Protein AF-A0A2G5NSQ5-F1 (afdb_monomer_lite)

Sequence (138 aa):
MDEVSEWLDDVSVKNTIISVIQYDNQFYIVDGHTHCFVAFQKGVIDIPVEIYDIDNTSVEMQLYLDCIKWCEQENIYHINDLSHRILAEKEFEKLWIERCQNHMKDIQDARDADIAYREHLNHKVTYTHEEVMKHFKL

pLDDT: mean 86.07, std 11.59, range [45.59, 97.94]

Foldseek 3Di:
DDPLLVVADPVNLQPDEFEWEADPNDIDTPDCLSSVLSCVVVVNPDHHYDYDDDDCPDLVVVLVVVVVVVCVVVVNDDSCVCVVVDDDPVCCCVVPVVVSVVSSVVSVVVVVVVVVVVVVVPPDDDDDPVCCVVPPDD

Secondary structure (DSSP, 8-state):
--HHHHH--HHHHHHPPEEEEEETTEEEEEE-HHHHHHHHHTT-----EEEEP--TTSHHHHHHHHHHHHHHHTT--SGGGGGG----HHHHIIIIIIHHHHHHHHHHHHHHHHHHHHHHHHS-----HHHHHHHS--

Structure (mmCIF, N/CA/C/O backbone):
data_AF-A0A2G5NSQ5-F1
#
_entry.id   AF-A0A2G5NSQ5-F1
#
loop_
_atom_site.group_PDB
_atom_site.id
_atom_site.type_symbol
_atom_site.label_atom_id
_atom_site.label_alt_id
_atom_site.label_comp_id
_atom_site.label_asym_id
_atom_site.label_entity_id
_atom_site.label_seq_id
_atom_site.pdbx_PDB_ins_code
_atom_site.Cartn_x
_atom_site.Cartn_y
_atom_site.Cartn_z
_atom_site.occupancy
_atom_site.B_iso_or_equiv
_atom_site.auth_seq_id
_atom_site.auth_comp_id
_atom_site.auth_asym_id
_atom_site.auth_atom_id
_atom_site.pdbx_PDB_model_num
ATOM 1 N N . MET A 1 1 ? 12.524 8.019 -23.071 1.00 45.59 1 MET A N 1
ATOM 2 C CA . MET A 1 1 ? 13.242 7.034 -22.247 1.00 45.59 1 MET A CA 1
ATOM 3 C C . MET A 1 1 ? 13.191 7.612 -20.858 1.00 45.59 1 MET A C 1
ATOM 5 O O . MET A 1 1 ? 13.674 8.723 -20.685 1.00 45.59 1 MET A O 1
ATOM 9 N N . ASP A 1 2 ? 12.453 6.967 -19.961 1.00 54.38 2 ASP A N 1
ATOM 10 C CA . ASP A 1 2 ? 12.269 7.477 -18.603 1.00 54.38 2 ASP A CA 1
ATOM 11 C C . ASP A 1 2 ? 13.574 7.276 -17.828 1.00 54.38 2 ASP A C 1
ATOM 13 O O . ASP A 1 2 ? 14.180 6.208 -17.909 1.00 54.38 2 ASP A O 1
ATOM 17 N N . GLU A 1 3 ? 14.007 8.296 -17.091 1.00 54.81 3 GLU A N 1
ATOM 18 C CA . GLU A 1 3 ? 15.266 8.355 -16.323 1.00 54.81 3 GLU A CA 1
ATOM 19 C C . GLU A 1 3 ? 15.464 7.134 -15.398 1.00 54.81 3 GLU A C 1
ATOM 21 O O . GLU A 1 3 ? 16.572 6.639 -15.209 1.00 54.81 3 GLU A O 1
ATOM 26 N N . VAL A 1 4 ? 14.359 6.555 -14.919 1.00 53.97 4 VAL A N 1
ATOM 27 C CA . VAL A 1 4 ? 14.313 5.330 -14.102 1.00 53.97 4 VAL A CA 1
ATOM 28 C C . VAL A 1 4 ? 14.864 4.100 -14.839 1.0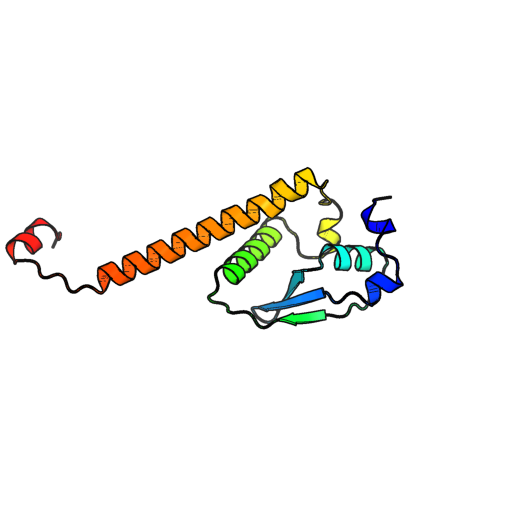0 53.97 4 VAL A C 1
ATOM 30 O O . VAL A 1 4 ? 15.491 3.236 -14.228 1.00 53.97 4 VAL A O 1
ATOM 33 N N . SER A 1 5 ? 14.658 4.012 -16.156 1.00 56.06 5 SER A N 1
ATOM 34 C CA . SER A 1 5 ? 15.112 2.877 -16.973 1.00 56.06 5 SER A CA 1
ATOM 35 C C . SER A 1 5 ? 16.620 2.889 -17.241 1.00 56.06 5 SER A C 1
ATOM 37 O O . SER A 1 5 ? 17.203 1.831 -17.477 1.00 56.06 5 SER A O 1
ATOM 39 N N . GLU A 1 6 ? 17.258 4.060 -17.164 1.00 57.50 6 GLU A N 1
ATOM 40 C CA . GLU A 1 6 ? 18.708 4.207 -17.333 1.00 57.50 6 GLU A CA 1
ATOM 41 C C . GLU A 1 6 ? 19.481 3.832 -16.062 1.00 57.50 6 GLU A C 1
ATOM 43 O O . GLU A 1 6 ? 20.632 3.408 -16.149 1.00 57.50 6 GLU A O 1
ATOM 48 N N . TRP A 1 7 ? 18.851 3.937 -14.885 1.00 56.16 7 TRP A N 1
ATOM 49 C CA . TRP A 1 7 ? 19.513 3.698 -13.598 1.00 56.16 7 TRP A CA 1
ATOM 50 C C . TRP A 1 7 ? 19.548 2.224 -13.168 1.00 56.16 7 TRP A C 1
ATOM 52 O O . TRP A 1 7 ? 20.334 1.843 -12.303 1.00 56.16 7 TRP A O 1
ATOM 62 N N . LEU A 1 8 ? 18.726 1.380 -13.792 1.00 64.81 8 LEU A N 1
ATOM 63 C CA . LEU A 1 8 ? 18.592 -0.038 -13.465 1.00 64.81 8 LEU A CA 1
ATOM 64 C C . LEU A 1 8 ? 19.007 -0.892 -14.657 1.00 64.81 8 LEU A C 1
ATOM 66 O O . LEU A 1 8 ? 18.180 -1.245 -15.497 1.00 64.81 8 LEU A O 1
ATOM 70 N N . ASP A 1 9 ? 20.289 -1.242 -14.746 1.00 69.12 9 ASP A N 1
ATOM 71 C CA . ASP A 1 9 ? 20.763 -2.217 -15.731 1.00 69.12 9 ASP A CA 1
ATOM 72 C C . ASP A 1 9 ? 20.258 -3.644 -15.417 1.00 69.12 9 ASP A C 1
ATOM 74 O O . ASP A 1 9 ? 19.667 -3.916 -14.370 1.00 69.12 9 ASP A O 1
ATOM 78 N N . ASP A 1 10 ? 20.431 -4.580 -16.352 1.00 66.31 10 ASP A N 1
ATOM 79 C CA . ASP A 1 10 ? 19.922 -5.954 -16.195 1.00 66.31 10 ASP A CA 1
ATOM 80 C C . ASP A 1 10 ? 20.575 -6.708 -15.024 1.00 66.31 10 ASP A C 1
ATOM 82 O O . ASP A 1 10 ? 19.991 -7.654 -14.493 1.00 66.31 10 ASP A O 1
ATOM 86 N N . VAL A 1 11 ? 21.787 -6.308 -14.625 1.00 64.44 11 VAL A N 1
ATOM 87 C CA . VAL A 1 11 ? 22.534 -6.923 -13.521 1.00 64.44 11 VAL A CA 1
ATOM 88 C C . VAL A 1 11 ? 21.988 -6.433 -12.183 1.00 64.44 11 VAL A C 1
ATOM 90 O O . VAL A 1 11 ? 21.780 -7.237 -11.276 1.00 64.44 11 VAL A O 1
ATOM 93 N N . SER A 1 12 ? 21.709 -5.137 -12.069 1.00 72.44 12 SER A N 1
ATOM 94 C CA . SER A 1 12 ? 21.085 -4.515 -10.907 1.00 72.44 12 SER A CA 1
ATOM 95 C C . SER A 1 12 ? 19.700 -5.102 -10.665 1.00 72.44 12 SER A C 1
ATOM 97 O O . SER A 1 12 ? 19.423 -5.577 -9.569 1.00 72.44 12 SER A O 1
ATOM 99 N N . VAL A 1 13 ? 18.871 -5.194 -11.706 1.00 73.12 13 VAL A N 1
ATOM 100 C CA . VAL A 1 13 ? 17.499 -5.709 -11.591 1.00 73.12 13 VAL A CA 1
ATOM 101 C C . VAL A 1 13 ? 17.452 -7.142 -11.055 1.00 73.12 13 VAL A C 1
ATOM 103 O O . VAL A 1 13 ? 16.631 -7.445 -10.195 1.00 73.12 13 VAL A O 1
ATOM 106 N N . LYS A 1 14 ? 18.334 -8.029 -11.532 1.00 71.62 14 LYS A N 1
ATOM 107 C CA . LYS A 1 14 ? 18.351 -9.439 -11.104 1.00 71.62 14 LYS A CA 1
ATOM 108 C C . LYS A 1 14 ? 18.885 -9.649 -9.690 1.00 71.62 14 LYS A C 1
ATOM 110 O O . LYS A 1 14 ? 18.583 -10.670 -9.080 1.00 71.62 14 LYS A O 1
ATOM 115 N N . ASN A 1 15 ? 19.698 -8.722 -9.192 1.00 77.31 15 ASN A N 1
ATOM 116 C CA . ASN A 1 15 ? 20.337 -8.835 -7.883 1.00 77.31 15 ASN A CA 1
ATOM 117 C C . ASN A 1 15 ? 19.610 -8.043 -6.790 1.00 77.31 15 ASN A C 1
ATOM 119 O O . ASN A 1 15 ? 19.911 -8.231 -5.611 1.00 77.31 15 ASN A O 1
ATOM 123 N N . THR A 1 16 ? 18.667 -7.173 -7.154 1.00 83.56 16 THR A N 1
ATOM 124 C CA . THR A 1 16 ? 17.863 -6.440 -6.182 1.00 83.56 16 THR A CA 1
ATOM 125 C C . THR A 1 16 ? 16.792 -7.341 -5.585 1.00 83.56 16 THR A C 1
ATOM 127 O O . THR A 1 16 ? 15.909 -7.834 -6.284 1.00 83.56 16 THR A O 1
ATOM 130 N N . ILE A 1 17 ? 16.869 -7.524 -4.270 1.00 89.81 17 ILE A N 1
ATOM 131 C CA . ILE A 1 17 ? 15.859 -8.227 -3.483 1.00 89.81 17 ILE A CA 1
ATOM 132 C C . ILE A 1 17 ? 14.667 -7.291 -3.289 1.00 89.81 17 ILE A C 1
ATOM 134 O O . ILE A 1 17 ? 14.848 -6.150 -2.862 1.00 89.81 17 ILE A O 1
ATOM 138 N N . ILE A 1 18 ? 13.462 -7.766 -3.605 1.00 93.81 18 ILE A N 1
ATOM 139 C CA . ILE A 1 18 ? 12.223 -7.057 -3.265 1.00 93.81 18 ILE A CA 1
ATOM 140 C C . ILE A 1 18 ? 11.604 -7.626 -1.991 1.00 93.81 18 ILE A C 1
ATOM 142 O O . ILE A 1 18 ? 11.715 -8.820 -1.703 1.00 93.81 18 ILE A O 1
ATOM 146 N N . SER A 1 19 ? 10.923 -6.764 -1.249 1.00 94.00 19 SER A N 1
ATOM 147 C CA . SER A 1 19 ? 10.304 -7.126 0.020 1.00 94.00 19 SER A CA 1
ATOM 148 C C . SER A 1 19 ? 8.853 -7.512 -0.212 1.00 94.00 19 SER A C 1
ATOM 150 O O . SER A 1 19 ? 8.085 -6.753 -0.814 1.00 94.00 19 SER A O 1
ATOM 152 N N . VAL A 1 20 ? 8.463 -8.682 0.286 1.00 94.69 20 VAL A N 1
ATOM 153 C CA . VAL A 1 20 ? 7.088 -9.177 0.209 1.00 94.69 20 VAL A CA 1
ATOM 154 C C . VAL A 1 20 ? 6.562 -9.561 1.585 1.00 94.69 20 VAL A C 1
ATOM 156 O O . VAL A 1 20 ? 7.316 -9.925 2.485 1.00 94.69 20 VAL A O 1
ATOM 159 N N . ILE A 1 21 ? 5.244 -9.523 1.729 1.00 92.69 21 ILE A N 1
ATOM 160 C CA . ILE A 1 21 ? 4.523 -10.090 2.870 1.00 92.69 21 ILE A CA 1
ATOM 161 C C . ILE A 1 21 ? 3.604 -11.205 2.387 1.00 92.69 21 ILE A C 1
ATOM 163 O O . ILE A 1 21 ? 3.171 -11.198 1.232 1.00 92.69 21 ILE A O 1
ATOM 167 N N . GLN A 1 22 ? 3.278 -12.139 3.278 1.00 91.31 22 GLN A N 1
ATOM 168 C CA . GLN A 1 22 ? 2.221 -13.116 3.042 1.00 91.31 22 GLN A CA 1
ATOM 169 C C . GLN A 1 22 ? 0.983 -12.741 3.859 1.00 91.31 22 GLN A C 1
ATOM 171 O O . GLN A 1 22 ? 1.036 -12.684 5.084 1.00 91.31 22 GLN A O 1
ATOM 176 N N . TYR A 1 23 ? -0.141 -12.514 3.186 1.00 88.94 23 TYR A N 1
ATOM 177 C CA . TYR A 1 23 ? -1.418 -12.196 3.817 1.00 88.94 23 TYR A CA 1
ATOM 178 C C . TYR A 1 23 ? -2.549 -12.933 3.099 1.00 88.94 23 TYR A C 1
ATOM 180 O O . TYR A 1 23 ? -2.583 -12.968 1.872 1.00 88.94 23 TYR A O 1
ATOM 188 N N . ASP A 1 24 ? -3.450 -13.555 3.863 1.00 89.19 24 ASP A N 1
ATOM 189 C CA . ASP A 1 24 ? -4.577 -14.349 3.343 1.00 89.19 24 ASP A CA 1
ATOM 190 C C . ASP A 1 24 ? -4.171 -15.332 2.223 1.00 89.19 24 ASP A C 1
ATOM 192 O O . ASP A 1 24 ? -4.733 -15.369 1.130 1.00 89.19 24 ASP A O 1
ATOM 196 N N . ASN A 1 25 ? -3.105 -16.101 2.480 1.00 88.88 25 ASN A N 1
ATOM 197 C CA . ASN A 1 25 ? -2.522 -17.082 1.557 1.00 88.88 25 ASN A CA 1
ATOM 198 C C . ASN A 1 25 ? -2.012 -16.511 0.213 1.00 88.88 25 ASN A C 1
ATOM 200 O O . ASN A 1 25 ? -1.678 -17.290 -0.682 1.00 88.88 25 ASN A O 1
ATOM 204 N N . GLN A 1 26 ? -1.883 -15.190 0.084 1.00 91.06 26 GLN A N 1
ATOM 205 C CA . GLN A 1 26 ? -1.325 -14.500 -1.082 1.00 91.06 26 GLN A CA 1
ATOM 206 C C . GLN A 1 26 ? -0.075 -13.697 -0.709 1.00 91.06 26 GLN A C 1
ATOM 208 O O . GLN A 1 26 ? 0.142 -13.373 0.458 1.00 91.06 26 GLN A O 1
ATOM 213 N N . PHE A 1 27 ? 0.759 -13.394 -1.706 1.00 91.62 27 PHE A N 1
ATOM 214 C CA . PHE A 1 27 ? 1.958 -12.575 -1.535 1.00 91.62 27 PHE A CA 1
ATOM 215 C C . PHE A 1 27 ? 1.745 -11.181 -2.113 1.00 91.62 27 PHE A C 1
ATOM 217 O O . PHE A 1 27 ? 1.264 -11.047 -3.237 1.00 91.62 27 PHE A O 1
ATOM 224 N N . TYR A 1 28 ? 2.163 -10.164 -1.364 1.00 92.25 28 TYR A N 1
ATOM 225 C CA . TYR A 1 28 ? 2.073 -8.763 -1.766 1.00 92.25 28 TYR A CA 1
A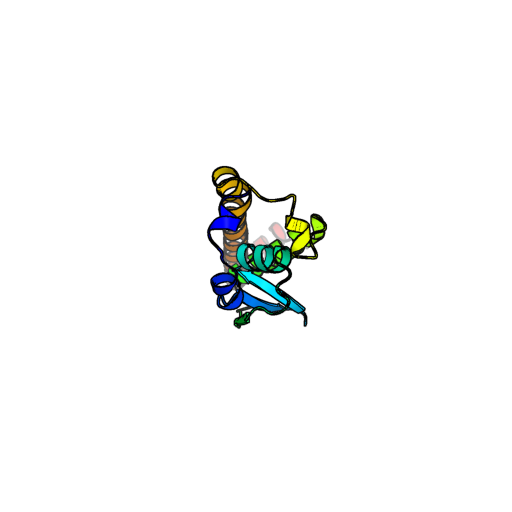TOM 226 C C . TYR A 1 28 ? 3.445 -8.105 -1.677 1.00 92.25 28 TYR A C 1
ATOM 228 O O . TYR A 1 28 ? 4.182 -8.340 -0.720 1.00 92.25 28 TYR A O 1
ATOM 236 N N . ILE A 1 29 ? 3.780 -7.275 -2.665 1.00 92.94 29 ILE A N 1
ATOM 237 C CA . ILE A 1 29 ? 4.994 -6.454 -2.650 1.00 92.94 29 ILE A CA 1
ATOM 238 C C . ILE A 1 29 ? 4.762 -5.305 -1.670 1.00 92.94 29 ILE A C 1
ATOM 240 O O . ILE A 1 29 ? 3.794 -4.561 -1.811 1.00 92.94 29 ILE A O 1
ATOM 244 N N . VAL A 1 30 ? 5.641 -5.159 -0.681 1.00 89.81 30 VAL A N 1
ATOM 245 C CA . VAL A 1 30 ? 5.611 -4.007 0.236 1.00 89.81 30 VAL A CA 1
ATOM 246 C C . VAL A 1 30 ? 6.586 -2.924 -0.200 1.00 89.81 30 VAL A C 1
ATOM 248 O O . VAL A 1 30 ? 6.272 -1.742 -0.097 1.00 89.81 30 VAL A O 1
ATOM 251 N N . ASP A 1 31 ? 7.723 -3.319 -0.774 1.00 89.19 31 ASP A N 1
ATOM 252 C CA . ASP A 1 31 ? 8.710 -2.402 -1.334 1.00 89.19 31 ASP A CA 1
ATOM 253 C C . ASP A 1 31 ? 9.417 -3.022 -2.549 1.00 89.19 31 ASP A C 1
ATOM 255 O O . ASP A 1 31 ? 9.487 -4.242 -2.704 1.00 89.19 31 ASP A O 1
ATOM 259 N N . GLY A 1 32 ? 9.932 -2.172 -3.436 1.00 90.00 32 GLY A N 1
ATOM 260 C CA . GLY A 1 32 ? 10.569 -2.578 -4.686 1.00 90.00 32 GLY A CA 1
ATOM 261 C C . GLY A 1 32 ? 9.636 -2.594 -5.898 1.00 90.00 32 GLY A C 1
ATOM 262 O O . GLY A 1 32 ? 9.980 -3.196 -6.912 1.00 90.00 32 GLY A O 1
ATOM 263 N N . HIS A 1 33 ? 8.487 -1.910 -5.846 1.00 90.56 33 HIS A N 1
ATOM 264 C CA . HIS A 1 33 ? 7.548 -1.795 -6.974 1.00 90.56 33 HIS A CA 1
ATOM 265 C C . HIS A 1 33 ? 8.218 -1.280 -8.255 1.00 90.56 33 HIS A C 1
ATOM 267 O O . HIS A 1 33 ? 8.031 -1.862 -9.320 1.00 90.56 33 HIS A O 1
ATOM 273 N N . THR A 1 34 ? 9.059 -0.246 -8.155 1.00 88.25 34 THR A N 1
ATOM 274 C CA . THR A 1 34 ? 9.826 0.281 -9.295 1.00 88.25 34 THR A CA 1
ATOM 275 C C . THR A 1 34 ? 10.756 -0.780 -9.884 1.00 88.25 34 THR A C 1
ATOM 277 O O . THR A 1 34 ? 10.780 -0.972 -11.098 1.00 88.25 34 THR A O 1
ATOM 280 N N . HIS A 1 35 ? 11.477 -1.523 -9.035 1.00 88.94 35 HIS A N 1
ATOM 281 C CA . HIS A 1 35 ? 12.353 -2.611 -9.477 1.00 88.94 35 HIS A CA 1
ATOM 282 C C . HIS A 1 35 ? 11.567 -3.734 -10.152 1.00 88.94 35 HIS A C 1
ATOM 284 O O . HIS A 1 35 ? 11.945 -4.176 -11.233 1.00 88.94 35 HIS A O 1
ATOM 290 N N . CYS A 1 36 ? 10.450 -4.154 -9.555 1.00 91.88 36 CYS A N 1
ATOM 291 C CA . CYS A 1 36 ? 9.576 -5.182 -10.111 1.00 91.88 36 CYS A CA 1
ATOM 292 C C . CYS A 1 36 ? 8.996 -4.752 -11.468 1.00 91.88 36 CYS A C 1
ATOM 294 O O . CYS A 1 36 ? 8.992 -5.533 -12.419 1.00 91.88 36 CYS A O 1
ATOM 296 N N . PHE A 1 37 ? 8.576 -3.491 -11.595 1.00 91.69 37 PHE A N 1
ATOM 297 C CA . PHE A 1 37 ? 8.051 -2.943 -12.841 1.00 91.69 37 PHE A CA 1
ATOM 298 C C . PHE A 1 37 ? 9.115 -2.900 -13.945 1.00 91.69 37 PHE A C 1
ATOM 300 O O . PHE A 1 37 ? 8.869 -3.373 -15.054 1.00 91.69 37 PHE A O 1
ATOM 307 N N . VAL A 1 38 ? 10.320 -2.410 -13.642 1.00 89.25 38 VAL A N 1
ATOM 308 C CA . VAL A 1 38 ? 11.428 -2.384 -14.609 1.00 89.25 38 VAL A CA 1
ATOM 309 C C . VAL A 1 38 ? 11.859 -3.802 -15.000 1.00 89.25 38 VAL A C 1
ATOM 311 O O . VAL A 1 38 ? 12.088 -4.064 -16.182 1.00 89.25 38 VAL A O 1
ATOM 314 N N . ALA A 1 39 ? 11.914 -4.739 -14.047 1.00 89.50 39 ALA A N 1
ATOM 315 C CA . ALA A 1 39 ? 12.176 -6.154 -14.318 1.00 89.50 39 ALA A CA 1
ATOM 316 C C . ALA A 1 39 ? 11.162 -6.737 -15.302 1.00 89.50 39 ALA A C 1
ATOM 318 O O . ALA A 1 39 ? 11.543 -7.345 -16.307 1.00 89.50 39 ALA A O 1
ATOM 319 N N . PHE A 1 40 ? 9.879 -6.476 -15.049 1.00 91.56 40 PHE A N 1
ATOM 320 C CA . PHE A 1 40 ? 8.790 -6.893 -15.916 1.00 91.56 40 PHE A CA 1
ATOM 321 C C . PHE A 1 40 ? 8.936 -6.311 -17.330 1.00 91.56 40 PHE A C 1
ATOM 323 O O . PHE A 1 40 ? 8.874 -7.056 -18.308 1.00 91.56 40 PHE A O 1
ATOM 330 N N . GLN A 1 41 ? 9.209 -5.007 -17.459 1.00 90.00 41 GLN A N 1
ATOM 331 C CA . GLN A 1 41 ? 9.400 -4.354 -18.762 1.00 90.00 41 GLN A CA 1
ATOM 332 C C . GLN A 1 41 ? 10.580 -4.926 -19.561 1.00 90.00 41 GLN A C 1
ATOM 334 O O . GLN A 1 41 ? 10.546 -4.940 -20.792 1.00 90.00 41 GLN A O 1
ATOM 339 N N . LYS A 1 42 ? 11.610 -5.422 -18.873 1.00 88.56 42 LYS A N 1
ATOM 340 C CA . LYS A 1 42 ? 12.790 -6.057 -19.476 1.00 88.56 42 LYS A CA 1
ATOM 341 C C . LYS A 1 42 ? 12.607 -7.546 -19.780 1.00 88.56 42 LYS A C 1
ATOM 343 O O . LYS A 1 42 ? 13.524 -8.175 -20.305 1.00 88.56 42 LYS A O 1
ATOM 348 N N . GLY A 1 43 ? 11.450 -8.125 -19.456 1.00 90.06 43 GLY A N 1
ATOM 349 C CA . GLY A 1 43 ? 11.192 -9.555 -19.632 1.00 90.06 43 GLY A CA 1
ATOM 350 C C . GLY A 1 43 ? 12.005 -10.442 -18.686 1.00 90.06 43 GLY A C 1
ATOM 351 O O . GLY A 1 43 ? 12.256 -11.606 -19.000 1.00 90.06 43 GLY A O 1
ATOM 352 N N . VAL A 1 44 ? 12.445 -9.907 -17.542 1.00 89.44 44 VAL A N 1
ATOM 353 C CA . VAL A 1 44 ? 13.070 -10.703 -16.482 1.00 89.44 44 VAL A CA 1
ATOM 354 C C . VAL A 1 44 ? 11.988 -11.569 -15.838 1.00 89.44 44 VAL A C 1
ATOM 356 O O . VAL A 1 44 ? 10.979 -11.052 -15.367 1.00 89.44 44 VAL A O 1
ATOM 359 N N . ILE A 1 45 ? 12.195 -12.886 -15.838 1.00 87.19 45 ILE A N 1
ATOM 360 C CA . ILE A 1 45 ? 11.207 -13.860 -15.343 1.00 87.19 45 ILE A CA 1
ATOM 361 C C . ILE A 1 45 ? 11.413 -14.255 -13.876 1.00 87.19 45 ILE A C 1
ATOM 363 O O . ILE A 1 45 ? 10.477 -14.744 -13.255 1.00 87.19 45 ILE A O 1
ATOM 367 N N . ASP A 1 46 ? 12.603 -14.000 -13.323 1.00 89.38 46 ASP A N 1
ATOM 368 C CA . ASP A 1 46 ? 12.975 -14.363 -11.954 1.00 89.38 46 ASP A CA 1
ATOM 369 C C . ASP A 1 46 ? 13.557 -13.144 -11.224 1.00 89.38 46 ASP A C 1
ATOM 371 O O . ASP A 1 46 ? 14.494 -12.511 -11.719 1.00 89.38 46 ASP A O 1
ATOM 375 N N . ILE A 1 47 ? 13.030 -12.844 -10.035 1.00 89.19 47 ILE A N 1
ATOM 376 C CA . ILE A 1 47 ? 13.554 -11.822 -9.119 1.00 89.19 47 ILE A CA 1
ATOM 377 C C . ILE A 1 47 ? 13.648 -12.401 -7.700 1.00 89.19 47 ILE A C 1
ATOM 379 O O . ILE A 1 47 ? 12.748 -13.139 -7.288 1.00 89.19 47 ILE A O 1
ATOM 383 N N . PRO A 1 48 ? 14.722 -12.115 -6.946 1.00 91.81 48 PRO A N 1
ATOM 384 C CA . PRO A 1 48 ? 14.832 -12.577 -5.572 1.00 91.81 48 PRO A CA 1
ATOM 385 C C . PRO A 1 48 ? 13.868 -11.797 -4.669 1.00 91.81 48 PRO A C 1
ATOM 387 O O . PRO A 1 48 ? 13.720 -10.580 -4.795 1.00 91.81 48 PRO A O 1
ATOM 390 N N . VAL A 1 49 ? 13.224 -12.504 -3.739 1.00 94.00 49 VAL A N 1
ATOM 391 C CA . VAL A 1 49 ? 12.278 -11.918 -2.782 1.00 94.00 49 VAL A CA 1
ATOM 392 C C . VAL A 1 49 ? 12.675 -12.271 -1.353 1.00 94.00 49 VAL A C 1
ATOM 394 O O . VAL A 1 49 ? 13.136 -13.383 -1.089 1.00 94.00 49 VAL A O 1
ATOM 397 N N . GLU A 1 50 ? 12.465 -11.339 -0.432 1.00 95.06 50 GLU A N 1
ATOM 398 C CA . GLU A 1 50 ? 12.538 -11.578 1.008 1.00 95.06 50 GLU A CA 1
ATOM 399 C C . GLU A 1 50 ? 11.135 -11.470 1.607 1.00 95.06 50 GLU A C 1
ATOM 401 O O . GLU A 1 50 ? 10.425 -10.492 1.370 1.00 95.06 50 GLU A O 1
ATOM 406 N N . ILE A 1 51 ? 10.730 -12.494 2.363 1.00 94.06 51 ILE A N 1
ATOM 407 C CA . ILE A 1 51 ? 9.415 -12.551 3.006 1.00 94.06 51 ILE A CA 1
ATOM 408 C C . ILE A 1 51 ? 9.554 -12.032 4.435 1.00 94.06 51 ILE A C 1
ATOM 410 O O . ILE A 1 51 ? 10.258 -12.635 5.246 1.00 94.06 51 ILE A O 1
ATOM 414 N N . TYR A 1 52 ? 8.851 -10.946 4.741 1.00 88.19 52 TYR A N 1
ATOM 415 C CA . TYR A 1 52 ? 8.812 -10.355 6.073 1.00 88.19 52 TYR A CA 1
ATOM 416 C C . TYR A 1 52 ? 7.635 -10.900 6.880 1.00 88.19 52 TYR A C 1
ATOM 418 O O . TYR A 1 52 ? 6.509 -10.977 6.384 1.00 88.19 52 TYR A O 1
ATOM 426 N N . ASP A 1 53 ? 7.905 -11.244 8.141 1.00 83.12 53 ASP A N 1
ATOM 427 C CA . ASP A 1 53 ? 6.857 -11.448 9.136 1.00 83.12 53 ASP A CA 1
ATOM 428 C C . ASP A 1 53 ? 6.382 -10.082 9.636 1.00 83.12 53 ASP A C 1
ATOM 430 O O . ASP A 1 53 ? 7.182 -9.174 9.879 1.00 83.12 53 ASP A O 1
ATOM 434 N N . ILE A 1 54 ? 5.074 -9.927 9.754 1.00 78.81 54 ILE A N 1
ATOM 435 C CA . ILE A 1 54 ? 4.418 -8.648 10.007 1.00 78.81 54 ILE A CA 1
ATOM 436 C C . ILE A 1 54 ? 3.418 -8.812 11.137 1.00 78.81 54 ILE A C 1
ATOM 438 O O . ILE A 1 54 ? 2.587 -9.721 11.151 1.00 78.81 54 ILE A O 1
ATOM 442 N N . ASP A 1 55 ? 3.465 -7.876 12.081 1.00 88.31 55 ASP A N 1
ATOM 443 C CA . ASP A 1 55 ? 2.445 -7.775 13.112 1.00 88.31 55 ASP A CA 1
ATOM 444 C C . ASP A 1 55 ? 1.132 -7.300 12.479 1.00 88.31 55 ASP A C 1
ATOM 446 O O . ASP A 1 55 ? 0.945 -6.113 12.199 1.00 88.31 55 ASP A O 1
ATOM 450 N N . ASN A 1 56 ? 0.198 -8.233 12.293 1.00 84.62 56 ASN A N 1
ATOM 451 C CA . ASN A 1 56 ? -1.134 -7.966 11.744 1.00 84.62 56 ASN A CA 1
ATOM 452 C C . ASN A 1 56 ? -1.977 -6.997 12.589 1.00 84.62 56 ASN A C 1
ATOM 454 O O . ASN A 1 56 ? -3.035 -6.559 12.143 1.00 84.62 56 ASN A O 1
ATOM 458 N N . THR A 1 57 ? -1.536 -6.660 13.802 1.00 87.88 57 THR A N 1
ATOM 459 C CA . THR A 1 57 ? -2.198 -5.683 14.670 1.00 87.88 57 THR A CA 1
ATOM 460 C C . THR A 1 57 ? -1.578 -4.291 14.596 1.00 87.88 57 THR A C 1
ATOM 462 O O . THR A 1 57 ? -2.131 -3.363 15.186 1.00 87.88 57 THR A O 1
ATOM 465 N N . SER A 1 58 ? -0.466 -4.118 13.883 1.00 92.50 58 SER A N 1
ATOM 466 C CA . SER A 1 58 ? 0.227 -2.835 13.731 1.00 92.50 58 SER A CA 1
ATOM 467 C C . SER A 1 58 ? -0.575 -1.816 12.909 1.00 92.50 58 SER A C 1
ATO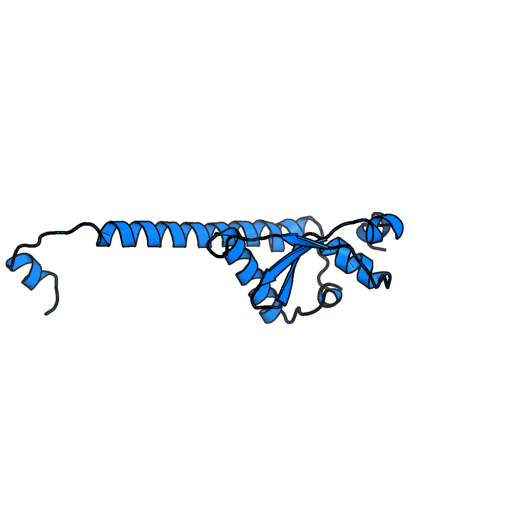M 469 O O . SER A 1 58 ? -1.517 -2.161 12.186 1.00 92.50 58 SER A O 1
ATOM 471 N N . VAL A 1 59 ? -0.224 -0.535 13.044 1.00 94.12 59 VAL A N 1
ATOM 472 C CA . VAL A 1 59 ? -0.819 0.550 12.243 1.00 94.12 59 VAL A CA 1
ATOM 473 C C . VAL A 1 59 ? -0.302 0.485 10.807 1.00 94.12 59 VAL A C 1
ATOM 475 O O . VAL A 1 59 ? -1.059 0.667 9.857 1.00 94.12 59 VAL A O 1
ATOM 478 N N . GLU A 1 60 ? 0.968 0.133 10.653 1.00 91.94 60 GLU A N 1
ATOM 479 C CA . GLU A 1 60 ? 1.650 -0.079 9.386 1.00 91.94 60 GLU A CA 1
ATOM 480 C C . GLU A 1 60 ? 0.954 -1.170 8.571 1.00 91.94 60 GLU A C 1
ATOM 482 O O . GLU A 1 60 ? 0.652 -0.963 7.397 1.00 91.94 60 GLU A O 1
ATOM 487 N N . MET A 1 61 ? 0.624 -2.309 9.189 1.00 91.31 61 MET A N 1
ATOM 488 C CA . MET A 1 61 ? -0.067 -3.379 8.473 1.00 91.31 61 MET A CA 1
ATOM 489 C C . MET A 1 61 ? -1.494 -2.982 8.071 1.00 91.31 61 MET A C 1
ATOM 491 O O . MET A 1 61 ? -1.940 -3.317 6.975 1.00 91.31 61 MET A O 1
ATOM 495 N N . GLN A 1 62 ? -2.205 -2.207 8.896 1.00 94.50 62 GLN A N 1
ATOM 496 C CA . GLN A 1 62 ? -3.514 -1.666 8.508 1.00 94.50 62 GLN A CA 1
ATOM 497 C C . GLN A 1 62 ? -3.411 -0.727 7.298 1.00 94.50 62 GLN A C 1
ATOM 499 O O . GLN A 1 62 ? -4.201 -0.865 6.363 1.00 94.50 62 GLN A O 1
ATOM 504 N N . LEU A 1 63 ? -2.406 0.157 7.268 1.00 95.06 63 LEU A N 1
ATOM 505 C CA . LEU A 1 63 ? -2.120 1.000 6.104 1.00 95.06 63 LEU A CA 1
ATOM 506 C C . LEU A 1 63 ? -1.867 0.148 4.852 1.00 95.06 63 LEU A C 1
ATOM 508 O O . LEU A 1 63 ? -2.450 0.425 3.808 1.00 95.06 63 LEU A O 1
ATOM 512 N N . TYR A 1 64 ? -1.051 -0.907 4.946 1.00 92.12 64 TYR A N 1
ATOM 513 C CA . TYR A 1 64 ? -0.792 -1.799 3.809 1.00 92.12 64 TYR A CA 1
ATOM 514 C C . TYR A 1 64 ? -2.058 -2.488 3.291 1.00 92.12 64 TYR A C 1
ATOM 516 O O . TYR A 1 64 ? -2.277 -2.536 2.080 1.00 92.12 64 TYR A O 1
ATOM 524 N N . LEU A 1 65 ? -2.919 -2.986 4.182 1.00 92.81 65 LEU A N 1
ATOM 525 C CA . LEU A 1 65 ? -4.193 -3.592 3.786 1.00 92.81 65 LEU A CA 1
ATOM 526 C C . LEU A 1 65 ? -5.118 -2.591 3.089 1.00 92.81 65 LEU A C 1
ATOM 528 O O . LEU A 1 65 ? -5.826 -2.956 2.150 1.00 92.81 65 LEU A O 1
ATOM 532 N N . ASP A 1 66 ? -5.106 -1.329 3.511 1.00 95.50 66 ASP A N 1
ATOM 533 C CA . ASP A 1 66 ? -5.865 -0.279 2.837 1.00 95.50 66 ASP A CA 1
ATOM 534 C C . ASP A 1 66 ? -5.252 0.101 1.483 1.00 95.50 66 ASP A C 1
ATOM 536 O O . ASP A 1 66 ? -5.999 0.287 0.522 1.00 95.50 66 ASP A O 1
ATOM 540 N N . CYS A 1 67 ? -3.922 0.103 1.349 1.00 94.06 67 CYS A N 1
ATOM 541 C CA . CYS A 1 67 ? -3.250 0.241 0.055 1.00 94.06 67 CYS A CA 1
ATOM 542 C C . CYS A 1 67 ? -3.660 -0.866 -0.929 1.00 94.06 67 CYS A C 1
ATOM 544 O O . CYS A 1 67 ? -3.941 -0.568 -2.089 1.00 94.06 67 CYS A O 1
ATOM 546 N N . ILE A 1 68 ? -3.760 -2.123 -0.476 1.00 92.62 68 ILE A N 1
ATOM 547 C CA . ILE A 1 68 ? -4.241 -3.240 -1.308 1.00 92.62 68 ILE A CA 1
ATOM 548 C C . ILE A 1 68 ? -5.674 -2.969 -1.786 1.00 92.62 68 ILE A C 1
ATOM 550 O O . ILE A 1 68 ? -5.943 -3.050 -2.984 1.00 92.62 68 ILE A O 1
ATOM 554 N N . LYS A 1 69 ? -6.578 -2.549 -0.892 1.00 94.94 69 LYS A N 1
ATOM 555 C CA . LYS A 1 69 ? -7.955 -2.184 -1.275 1.00 94.94 69 LYS A CA 1
ATOM 556 C C . LYS A 1 69 ? -7.996 -1.020 -2.264 1.00 94.94 69 LYS A C 1
ATOM 558 O O . LYS A 1 69 ? -8.844 -1.006 -3.152 1.00 94.94 69 LYS A O 1
ATOM 563 N N . TRP A 1 70 ? -7.112 -0.029 -2.130 1.00 95.81 70 TRP A N 1
ATOM 564 C CA . TRP A 1 70 ? -7.022 1.068 -3.098 1.00 95.81 70 TRP A CA 1
ATOM 565 C C . TRP A 1 70 ? -6.588 0.566 -4.475 1.00 95.81 70 TRP A C 1
ATOM 567 O O . TRP A 1 70 ? -7.162 0.994 -5.472 1.00 95.81 70 TRP A O 1
ATOM 577 N N . CYS A 1 71 ? -5.633 -0.366 -4.542 1.00 93.75 71 CYS A N 1
ATOM 578 C CA . CYS A 1 71 ? -5.259 -1.019 -5.796 1.00 93.75 71 CYS A CA 1
ATOM 579 C C . CYS A 1 71 ? -6.456 -1.746 -6.423 1.00 93.75 71 CYS A C 1
ATOM 581 O O . CYS A 1 71 ? -6.737 -1.541 -7.602 1.00 93.75 71 CYS A O 1
ATOM 583 N N . GLU A 1 72 ? -7.218 -2.515 -5.641 1.00 94.50 72 GLU A N 1
ATOM 584 C CA . GLU A 1 72 ? -8.424 -3.202 -6.125 1.00 94.50 72 GLU A CA 1
ATOM 585 C C . GLU A 1 72 ? -9.469 -2.222 -6.679 1.00 94.50 72 GLU A C 1
ATOM 587 O O . GLU A 1 72 ? -10.007 -2.433 -7.765 1.00 94.50 72 GLU A O 1
ATOM 592 N N . GLN A 1 73 ? -9.731 -1.121 -5.968 1.00 96.94 73 GLN A N 1
ATOM 593 C CA . GLN A 1 73 ? -10.664 -0.070 -6.399 1.00 96.94 73 GLN A CA 1
ATOM 594 C C . GLN A 1 73 ? -10.229 0.594 -7.714 1.00 96.94 73 GLN A C 1
ATOM 596 O O . GLN A 1 73 ? -11.066 0.979 -8.531 1.00 96.94 73 GLN A O 1
ATOM 601 N N . GLU A 1 74 ? -8.920 0.695 -7.929 1.00 95.38 74 GLU A N 1
ATOM 602 C CA . GLU A 1 74 ? -8.294 1.270 -9.120 1.00 95.38 74 GLU A CA 1
ATOM 603 C C . GLU A 1 74 ? -8.060 0.250 -10.247 1.00 95.38 74 GLU A C 1
ATOM 605 O O . GLU A 1 74 ? -7.521 0.611 -11.298 1.00 95.38 74 GLU A O 1
ATOM 610 N N . ASN A 1 75 ? -8.499 -1.001 -10.062 1.00 95.88 75 ASN A N 1
ATOM 611 C CA . ASN A 1 75 ? -8.270 -2.135 -10.962 1.00 95.88 75 ASN A CA 1
ATOM 612 C C . ASN A 1 75 ? -6.778 -2.409 -11.234 1.00 95.88 75 ASN A C 1
ATOM 614 O O . ASN A 1 75 ? -6.385 -2.676 -12.369 1.00 95.88 75 ASN A O 1
ATOM 618 N N . ILE A 1 76 ? -5.945 -2.312 -10.197 1.00 94.88 76 ILE A N 1
ATOM 619 C CA . ILE A 1 76 ? -4.513 -2.620 -10.228 1.00 94.88 76 ILE A CA 1
ATOM 620 C C . ILE A 1 76 ? -4.325 -4.001 -9.601 1.00 94.88 76 ILE A C 1
ATOM 622 O O . ILE A 1 76 ? -4.412 -4.153 -8.383 1.00 94.88 76 ILE A O 1
ATOM 626 N N . TYR A 1 77 ? -4.059 -5.004 -10.435 1.00 93.19 77 TYR A N 1
ATOM 627 C CA . TYR A 1 77 ? -3.897 -6.402 -10.014 1.00 93.19 77 TYR A CA 1
ATOM 628 C C . TYR A 1 77 ? -2.564 -7.004 -10.456 1.00 93.19 77 TYR A C 1
ATOM 630 O O . TYR A 1 77 ? -2.169 -8.074 -9.995 1.00 93.19 77 TYR A O 1
ATOM 638 N N . HIS A 1 78 ? -1.867 -6.331 -11.364 1.00 93.38 78 HIS A N 1
ATOM 639 C CA . HIS A 1 78 ? -0.617 -6.780 -11.938 1.00 93.38 78 HIS A CA 1
ATOM 640 C C . HIS A 1 78 ? 0.367 -5.611 -12.040 1.00 93.38 78 HIS A C 1
ATOM 642 O O . HIS A 1 78 ? -0.025 -4.474 -12.290 1.00 93.38 78 HIS A O 1
ATOM 648 N N . ILE A 1 79 ? 1.672 -5.877 -11.905 1.00 92.88 79 ILE A N 1
ATOM 649 C CA . ILE A 1 79 ? 2.696 -4.815 -11.896 1.00 92.88 79 ILE A CA 1
ATOM 650 C C . ILE A 1 79 ? 2.646 -3.933 -13.157 1.00 92.88 79 ILE A C 1
ATOM 652 O O . ILE A 1 79 ? 2.872 -2.729 -13.100 1.00 92.88 79 ILE A O 1
ATOM 656 N N . ASN A 1 80 ? 2.274 -4.518 -14.297 1.00 94.06 80 ASN A N 1
ATOM 657 C CA . ASN A 1 80 ? 2.123 -3.803 -15.565 1.00 94.06 80 ASN A CA 1
ATOM 658 C C . ASN A 1 80 ? 0.954 -2.800 -15.599 1.00 94.06 80 ASN A C 1
ATOM 660 O O . ASN A 1 80 ? 0.958 -1.897 -16.437 1.00 94.06 80 ASN A O 1
ATOM 664 N N . ASP A 1 81 ? -0.022 -2.909 -14.697 1.00 95.31 81 ASP A N 1
ATOM 665 C CA . ASP A 1 81 ? -1.128 -1.946 -14.598 1.00 95.31 81 ASP A CA 1
ATOM 666 C C . ASP A 1 81 ? -0.620 -0.552 -14.169 1.00 95.31 81 ASP A C 1
ATOM 668 O O . ASP A 1 81 ? -1.293 0.461 -14.374 1.00 95.31 81 ASP A O 1
ATOM 672 N N . LEU A 1 82 ? 0.613 -0.475 -13.647 1.00 92.12 82 LEU A N 1
ATOM 673 C CA . LEU A 1 82 ? 1.317 0.771 -13.335 1.00 92.12 82 LEU A CA 1
ATOM 674 C C . LEU A 1 82 ? 1.911 1.483 -14.560 1.00 92.12 82 LEU A C 1
ATOM 676 O O . LEU A 1 82 ? 2.354 2.623 -14.440 1.00 92.12 82 LEU A O 1
ATOM 680 N N . SER A 1 83 ? 1.907 0.863 -15.744 1.00 92.94 83 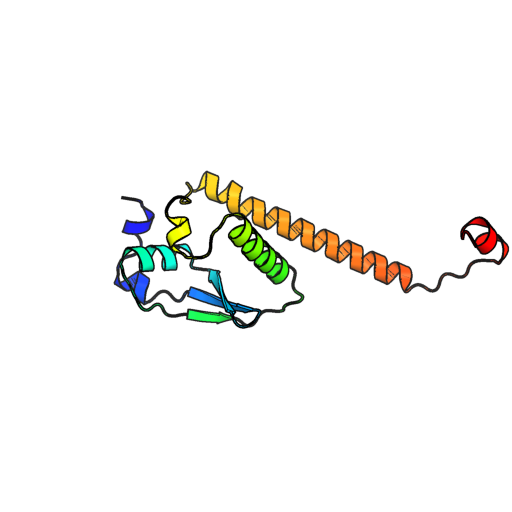SER A N 1
ATOM 681 C CA . SER A 1 83 ? 2.558 1.403 -16.953 1.00 92.94 83 SER A CA 1
ATOM 682 C C . SER A 1 83 ? 2.062 2.783 -17.393 1.00 92.94 83 SER A C 1
ATOM 684 O O . SER A 1 83 ? 2.796 3.525 -18.043 1.00 92.94 83 SER A O 1
ATOM 686 N N . HIS A 1 84 ? 0.840 3.154 -17.009 1.00 91.25 84 HIS A N 1
ATOM 687 C CA . HIS A 1 84 ? 0.246 4.468 -17.272 1.00 91.25 84 HIS A CA 1
ATOM 688 C C . HIS A 1 84 ? 0.112 5.337 -16.011 1.00 91.25 84 HIS A C 1
ATOM 690 O O . HIS A 1 84 ? -0.567 6.360 -16.037 1.00 91.25 84 HIS A O 1
ATOM 696 N N . ARG A 1 85 ? 0.732 4.924 -14.901 1.00 90.50 85 ARG A N 1
ATOM 697 C CA . ARG A 1 85 ? 0.634 5.553 -13.574 1.00 90.50 85 ARG A CA 1
ATOM 698 C C . ARG A 1 85 ? 2.010 5.975 -13.035 1.00 90.50 85 ARG A C 1
ATOM 700 O O . ARG A 1 85 ? 2.204 6.053 -11.826 1.00 90.50 85 ARG A O 1
ATOM 707 N N . ILE A 1 86 ? 2.963 6.243 -13.930 1.00 89.75 86 ILE A N 1
ATOM 708 C CA . ILE A 1 86 ? 4.292 6.766 -13.588 1.00 89.75 86 ILE A CA 1
ATOM 709 C C . ILE A 1 86 ? 4.162 8.270 -13.332 1.00 89.75 86 ILE A C 1
ATOM 711 O O . ILE A 1 86 ? 3.706 9.015 -14.198 1.00 89.75 86 ILE A O 1
ATOM 715 N N . LEU A 1 87 ? 4.543 8.700 -12.132 1.00 89.44 87 LEU A N 1
ATOM 716 C CA . LEU A 1 87 ? 4.397 10.077 -11.665 1.00 89.44 87 LEU A CA 1
ATOM 717 C C . LEU A 1 87 ? 5.749 10.789 -11.636 1.00 89.44 87 LEU A C 1
ATOM 719 O O . LEU A 1 87 ? 6.772 10.174 -11.333 1.00 89.44 87 LEU A O 1
ATOM 723 N N . ALA A 1 88 ? 5.750 12.100 -11.887 1.00 91.19 88 ALA A N 1
ATOM 724 C CA . ALA A 1 88 ? 6.919 12.921 -11.590 1.00 91.19 88 ALA A CA 1
ATOM 725 C C . ALA A 1 88 ? 7.134 13.002 -10.069 1.00 91.19 88 ALA A C 1
ATOM 727 O O . ALA A 1 88 ? 6.177 12.921 -9.303 1.00 91.19 88 ALA A O 1
ATOM 728 N N . GLU A 1 89 ? 8.368 13.243 -9.624 1.00 90.06 89 GLU A N 1
ATOM 729 C CA . GLU A 1 89 ? 8.751 13.263 -8.199 1.00 90.06 89 GLU A CA 1
ATOM 730 C C . GLU A 1 89 ? 7.782 14.070 -7.315 1.00 90.06 89 GLU A C 1
ATOM 732 O O . GLU A 1 89 ? 7.280 13.573 -6.312 1.00 90.06 89 GLU A O 1
ATOM 737 N N . LYS A 1 90 ? 7.433 15.295 -7.729 1.00 94.44 90 LYS A N 1
ATOM 738 C CA . LYS A 1 90 ? 6.507 16.158 -6.973 1.00 94.44 90 LYS A CA 1
ATOM 739 C C . LYS A 1 90 ? 5.090 15.596 -6.878 1.00 94.44 90 LYS A C 1
ATOM 741 O O . LYS A 1 90 ? 4.394 15.835 -5.895 1.00 94.44 90 LYS A O 1
ATOM 746 N N . GLU A 1 91 ? 4.634 14.917 -7.924 1.00 95.38 91 GLU A N 1
ATOM 747 C CA . GLU A 1 91 ? 3.318 14.283 -7.941 1.00 95.38 91 GLU A CA 1
ATOM 748 C C . GLU A 1 91 ? 3.331 13.004 -7.11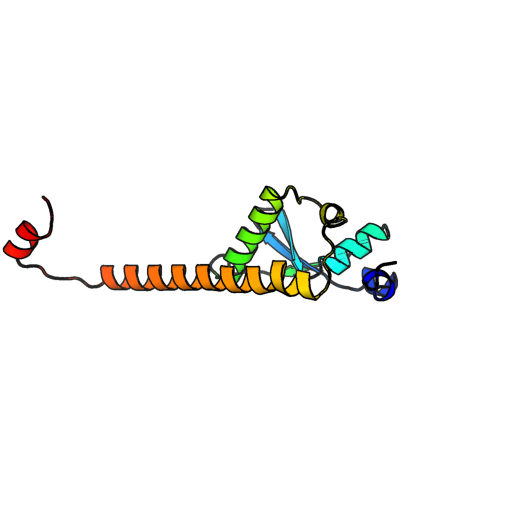1 1.00 95.38 91 GLU A C 1
ATOM 750 O O . GLU A 1 91 ? 2.368 12.754 -6.395 1.00 95.38 91 GLU A O 1
ATOM 755 N N . PHE A 1 92 ? 4.423 12.238 -7.153 1.00 90.75 92 PHE A N 1
ATOM 756 C CA . PHE A 1 92 ? 4.620 11.061 -6.316 1.00 90.75 92 PHE A CA 1
ATOM 757 C C . PHE A 1 92 ? 4.616 11.423 -4.827 1.00 90.75 92 PHE A C 1
ATOM 759 O O . PHE A 1 92 ? 3.869 10.819 -4.059 1.00 90.75 92 PHE A O 1
ATOM 766 N N . GLU A 1 93 ? 5.358 12.461 -4.432 1.00 94.44 93 GLU A N 1
ATOM 767 C CA . GLU A 1 93 ? 5.372 12.961 -3.053 1.00 94.44 93 GLU A CA 1
ATOM 768 C C . GLU A 1 93 ? 3.945 13.247 -2.563 1.00 94.44 93 GLU A C 1
ATOM 770 O O . GLU A 1 93 ? 3.505 12.748 -1.533 1.00 94.44 93 GLU A O 1
ATOM 775 N N . LYS A 1 94 ? 3.159 13.970 -3.360 1.00 95.00 94 LYS A N 1
ATOM 776 C CA . LYS A 1 94 ? 1.804 14.359 -2.969 1.00 95.00 94 LYS A CA 1
ATOM 777 C C . LYS A 1 94 ? 0.789 13.212 -3.025 1.00 95.00 94 LYS A C 1
ATOM 779 O O . LYS A 1 94 ? -0.020 13.037 -2.117 1.00 95.00 94 LYS A O 1
ATOM 784 N N . LEU A 1 95 ? 0.750 12.475 -4.133 1.00 92.81 95 LEU A N 1
ATOM 785 C CA . LEU A 1 95 ? -0.295 11.481 -4.403 1.00 92.81 95 LEU A CA 1
ATOM 786 C C . LEU A 1 95 ? -0.045 10.156 -3.683 1.00 92.81 95 LEU A C 1
ATOM 788 O O . LEU A 1 95 ? -0.997 9.400 -3.471 1.00 92.81 95 LEU A O 1
ATOM 792 N N . TRP A 1 96 ? 1.207 9.889 -3.305 1.00 91.19 96 TRP A N 1
ATOM 793 C CA . TRP A 1 96 ? 1.605 8.668 -2.622 1.00 91.19 96 TRP A CA 1
ATOM 794 C C . TRP A 1 96 ? 2.110 8.938 -1.204 1.00 91.19 96 TRP A C 1
ATOM 796 O O . TRP A 1 96 ? 1.463 8.508 -0.251 1.00 91.19 96 TRP A O 1
ATOM 806 N N . ILE A 1 97 ? 3.212 9.677 -1.039 1.00 93.31 97 ILE A N 1
ATOM 807 C CA . ILE A 1 97 ? 3.872 9.834 0.270 1.00 93.31 97 ILE A CA 1
ATOM 808 C C . ILE A 1 97 ? 2.971 10.569 1.268 1.00 93.31 97 ILE A C 1
ATOM 810 O O . ILE A 1 97 ? 2.644 10.016 2.320 1.00 93.31 97 ILE A O 1
ATOM 814 N N . GLU A 1 98 ? 2.497 11.767 0.925 1.00 97.56 98 GLU A N 1
ATOM 815 C CA . GLU A 1 98 ? 1.605 12.551 1.787 1.00 97.56 98 GLU A CA 1
ATOM 816 C C . GLU A 1 98 ? 0.280 11.817 2.040 1.00 97.56 98 GLU A C 1
ATOM 818 O O . GLU A 1 98 ? -0.233 11.823 3.160 1.00 97.56 98 GLU A O 1
ATOM 823 N N . ARG A 1 99 ? -0.280 11.144 1.022 1.00 96.19 99 ARG A N 1
ATOM 824 C CA . ARG A 1 99 ? -1.510 10.348 1.166 1.00 96.19 99 ARG A CA 1
ATOM 825 C C . ARG A 1 99 ? -1.337 9.245 2.211 1.00 96.19 99 ARG A C 1
ATOM 827 O O . ARG A 1 99 ? -2.175 9.130 3.104 1.00 96.19 99 ARG A O 1
ATOM 834 N N . CYS A 1 100 ? -0.265 8.462 2.114 1.00 95.25 100 CYS A N 1
ATOM 835 C CA . CYS A 1 100 ? 0.020 7.375 3.047 1.00 95.25 100 CYS A CA 1
ATOM 836 C C . CYS A 1 100 ? 0.297 7.899 4.459 1.00 95.25 100 CYS A C 1
ATOM 838 O O . CYS A 1 100 ? -0.228 7.346 5.420 1.00 95.25 100 CYS A O 1
ATOM 840 N N . GLN A 1 101 ? 1.055 8.990 4.600 1.00 97.25 101 GLN A N 1
ATOM 841 C CA . GLN A 1 101 ? 1.334 9.605 5.902 1.00 97.25 101 GLN A CA 1
ATOM 842 C C . GLN A 1 101 ? 0.061 10.105 6.595 1.00 97.25 101 GLN A C 1
ATOM 844 O O . GLN A 1 101 ? -0.133 9.849 7.784 1.00 97.25 101 GLN A O 1
ATOM 849 N N . ASN A 1 102 ? -0.820 10.785 5.855 1.00 97.94 102 ASN A N 1
ATOM 850 C CA . ASN A 1 102 ? -2.094 11.260 6.392 1.00 97.94 102 ASN A CA 1
ATOM 851 C C . ASN A 1 102 ? -2.995 10.089 6.804 1.00 97.94 102 ASN A C 1
ATOM 853 O O . ASN A 1 102 ? -3.506 10.083 7.918 1.00 97.94 102 ASN A O 1
ATOM 857 N N . HIS A 1 103 ? -3.115 9.061 5.959 1.00 97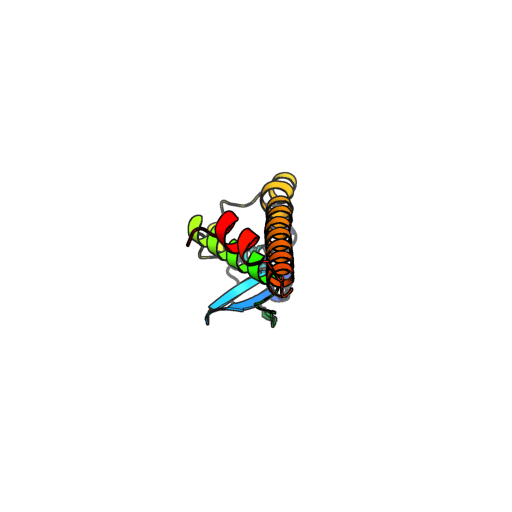.62 103 HIS A N 1
ATOM 858 C CA . HIS A 1 103 ? -3.929 7.882 6.273 1.00 97.62 103 HIS A CA 1
ATOM 859 C C . HIS A 1 103 ? -3.386 7.102 7.477 1.00 97.62 103 HIS A C 1
ATOM 861 O O . HIS A 1 103 ? -4.145 6.661 8.333 1.00 97.62 103 HIS A O 1
ATOM 867 N N . MET A 1 104 ? -2.061 6.980 7.596 1.00 96.88 104 MET A N 1
ATOM 868 C CA . MET A 1 104 ? -1.422 6.346 8.752 1.00 96.88 104 MET A CA 1
ATOM 869 C C . MET A 1 104 ? -1.740 7.085 10.053 1.00 96.88 104 MET A C 1
ATOM 871 O O . MET A 1 104 ? -2.007 6.455 11.077 1.00 96.88 104 MET A O 1
ATOM 875 N N . LYS A 1 105 ? -1.749 8.421 10.006 1.00 97.94 105 LYS A N 1
ATOM 876 C CA . LYS A 1 105 ? -2.159 9.247 11.138 1.00 97.94 105 LYS A CA 1
ATOM 877 C C . LYS A 1 105 ? -3.631 9.027 11.488 1.00 97.94 105 LYS A C 1
ATOM 879 O O . LYS A 1 105 ? -3.930 8.841 12.660 1.00 97.94 105 LYS A O 1
ATOM 884 N N . ASP A 1 106 ? -4.522 8.981 10.499 1.00 97.88 106 ASP A N 1
ATOM 885 C CA . ASP A 1 106 ? -5.949 8.728 10.731 1.00 97.88 106 ASP A CA 1
ATOM 886 C C . ASP A 1 106 ? -6.183 7.362 11.408 1.00 97.88 106 ASP A C 1
ATOM 888 O O . ASP A 1 106 ? -6.983 7.255 12.341 1.00 97.88 106 ASP A O 1
ATOM 892 N N . ILE A 1 107 ? -5.445 6.322 10.992 1.00 97.38 107 ILE A N 1
ATOM 893 C CA . ILE A 1 107 ? -5.482 4.995 11.629 1.00 97.38 107 ILE A CA 1
ATOM 894 C C . ILE A 1 107 ? -4.995 5.075 13.083 1.00 97.38 107 ILE A C 1
ATOM 896 O O . ILE A 1 107 ? -5.636 4.516 13.978 1.00 97.38 107 ILE A O 1
ATOM 900 N N . GLN A 1 108 ? -3.874 5.758 13.333 1.00 96.94 108 GLN A N 1
ATOM 901 C CA . GLN A 1 108 ? -3.322 5.912 14.680 1.00 96.94 108 GLN A CA 1
ATOM 902 C C . GLN A 1 108 ? -4.284 6.677 15.599 1.00 96.94 108 GLN A C 1
ATOM 904 O O . GLN A 1 108 ? -4.573 6.208 16.698 1.00 96.94 108 GLN A O 1
ATOM 909 N N . ASP A 1 109 ? -4.841 7.795 15.133 1.00 96.19 109 ASP A N 1
ATOM 910 C CA . ASP A 1 109 ? -5.791 8.615 15.889 1.00 96.19 109 ASP A CA 1
ATOM 911 C C . ASP A 1 109 ? -7.060 7.806 16.234 1.00 96.19 109 ASP A C 1
ATOM 913 O O . ASP A 1 109 ? -7.558 7.857 17.364 1.00 96.19 109 ASP A O 1
ATOM 917 N N . ALA A 1 110 ? -7.568 7.000 15.292 1.00 93.50 110 ALA A N 1
ATOM 918 C CA . ALA A 1 110 ? -8.705 6.110 15.530 1.00 93.50 110 ALA A CA 1
ATOM 919 C C . ALA A 1 110 ? -8.386 5.010 16.558 1.00 93.50 110 ALA A C 1
ATOM 921 O O . ALA A 1 110 ? -9.216 4.702 17.420 1.00 93.50 110 ALA A O 1
ATOM 922 N N . ARG A 1 111 ? -7.181 4.433 16.492 1.00 92.06 111 ARG A N 1
ATOM 923 C CA . ARG A 1 111 ? -6.706 3.427 17.449 1.00 92.06 111 ARG A CA 1
ATOM 924 C C . ARG A 1 111 ? -6.576 4.012 18.854 1.00 92.06 111 ARG A C 1
ATOM 926 O O . ARG A 1 111 ? -7.043 3.394 19.809 1.00 92.06 111 ARG A O 1
ATOM 933 N N . ASP A 1 112 ? -5.992 5.196 18.984 1.00 92.31 112 ASP A N 1
ATOM 934 C CA . ASP A 1 112 ? -5.813 5.870 20.272 1.00 92.31 112 ASP A CA 1
ATOM 935 C C . ASP A 1 112 ? -7.163 6.240 20.900 1.00 92.31 112 ASP A C 1
ATOM 937 O O . ASP A 1 112 ? -7.368 6.055 22.103 1.00 92.31 112 ASP A O 1
ATOM 941 N N . ALA A 1 113 ? -8.126 6.684 20.085 1.00 88.06 113 ALA A N 1
ATOM 942 C CA . ALA A 1 113 ? -9.488 6.952 20.535 1.00 88.06 113 ALA A CA 1
ATOM 943 C C . ALA A 1 113 ? -10.216 5.685 21.024 1.00 88.06 113 ALA A C 1
ATOM 945 O O . ALA A 1 113 ? -10.899 5.732 22.050 1.00 88.06 113 ALA A O 1
ATOM 946 N N . ASP A 1 114 ? -10.063 4.549 20.334 1.00 87.69 114 ASP A N 1
ATOM 947 C CA . ASP A 1 114 ? -10.627 3.261 20.762 1.00 87.69 114 ASP A CA 1
ATOM 948 C C . ASP A 1 114 ? -9.992 2.765 22.071 1.00 87.69 114 ASP A C 1
ATOM 950 O O . ASP A 1 114 ? -10.713 2.326 22.973 1.00 87.69 114 ASP A O 1
ATOM 954 N N . ILE A 1 115 ? -8.672 2.909 22.232 1.00 88.19 115 ILE A N 1
ATOM 955 C CA . ILE A 1 115 ? -7.980 2.599 23.491 1.00 88.19 115 ILE A CA 1
ATOM 956 C C . ILE A 1 115 ? -8.533 3.471 24.623 1.00 88.19 115 ILE A C 1
ATOM 958 O O . ILE A 1 115 ? -8.977 2.933 25.639 1.00 88.19 115 ILE A O 1
ATOM 962 N N . ALA A 1 116 ? -8.595 4.791 24.432 1.00 82.75 116 ALA A N 1
ATOM 963 C CA . ALA A 1 116 ? -9.118 5.719 25.434 1.00 82.75 116 ALA A CA 1
ATOM 964 C C . ALA A 1 116 ? -10.583 5.417 25.802 1.00 82.75 116 ALA A C 1
ATOM 966 O O . ALA A 1 116 ? -10.965 5.473 26.974 1.00 82.75 116 ALA A O 1
ATOM 967 N N . TYR A 1 117 ? -11.410 5.048 24.819 1.00 82.19 117 TYR A N 1
ATOM 968 C CA . TYR A 1 117 ? -12.795 4.640 25.047 1.00 82.19 117 TYR A CA 1
ATOM 969 C C . TYR A 1 117 ? -12.892 3.353 25.880 1.00 82.19 117 TYR A C 1
ATOM 971 O O . TYR A 1 117 ? -13.657 3.293 26.846 1.00 82.19 117 TYR A O 1
ATOM 979 N N . ARG A 1 118 ? -12.095 2.329 25.556 1.00 82.06 118 ARG A N 1
ATOM 980 C CA . ARG A 1 118 ? -12.058 1.063 26.310 1.00 82.06 118 ARG A CA 1
ATOM 981 C C . ARG A 1 118 ? -11.541 1.260 27.729 1.00 82.06 118 ARG A C 1
ATOM 983 O O . ARG A 1 118 ? -12.090 0.677 28.663 1.00 82.06 118 ARG A O 1
ATOM 990 N N . GLU A 1 119 ? -10.526 2.099 27.908 1.00 82.38 119 GLU A N 1
ATOM 991 C CA . GLU A 1 119 ? -10.048 2.489 29.231 1.00 82.38 119 GLU A CA 1
ATOM 992 C C . GLU A 1 119 ? -11.148 3.197 30.022 1.00 82.38 119 GLU A C 1
ATOM 994 O O . GLU A 1 119 ? -11.399 2.820 31.166 1.00 82.38 119 GLU A O 1
ATOM 999 N N . HIS A 1 120 ? -11.871 4.148 29.420 1.00 76.69 120 HIS A N 1
ATOM 1000 C CA . HIS A 1 120 ? -13.006 4.814 30.063 1.00 76.69 120 HIS A CA 1
ATOM 1001 C C . HIS A 1 120 ? -14.081 3.818 30.529 1.00 76.69 120 HIS A C 1
ATOM 1003 O O . HIS A 1 120 ? -14.509 3.886 31.680 1.00 76.69 120 HIS A O 1
ATOM 1009 N N . LEU A 1 121 ? -14.465 2.854 29.685 1.00 74.06 121 LEU A N 1
ATOM 1010 C CA . LEU A 1 121 ? -15.445 1.817 30.039 1.00 74.06 121 LEU A CA 1
ATOM 1011 C C . LEU A 1 121 ? -14.969 0.866 31.148 1.00 74.06 121 LEU A C 1
ATOM 1013 O O . LEU A 1 121 ? -15.785 0.366 31.923 1.00 74.06 121 LEU A O 1
ATOM 1017 N N . ASN A 1 122 ? -13.663 0.608 31.237 1.00 67.19 122 ASN A N 1
ATOM 1018 C CA . ASN A 1 122 ? -13.092 -0.271 32.259 1.00 67.19 122 ASN A CA 1
ATOM 1019 C C . ASN A 1 122 ? -13.042 0.368 33.658 1.00 67.19 122 ASN A C 1
ATOM 1021 O O . ASN A 1 122 ? -12.840 -0.340 34.650 1.00 67.19 122 ASN A O 1
ATOM 1025 N N . HIS A 1 123 ? -13.275 1.678 33.778 1.00 65.94 123 HIS A N 1
ATOM 1026 C CA . HIS A 1 123 ? -13.488 2.307 35.075 1.00 65.94 123 HIS A CA 1
ATOM 1027 C C . HIS A 1 123 ? -14.907 1.983 35.560 1.00 65.94 123 HIS A C 1
ATOM 1029 O O . HIS A 1 123 ? -15.896 2.451 35.002 1.00 65.94 123 HIS A O 1
ATOM 1035 N N . LYS A 1 124 ? -15.032 1.192 36.635 1.00 65.25 124 LYS A N 1
ATOM 1036 C CA . LYS A 1 124 ? -16.319 1.019 37.329 1.00 65.25 124 LYS A CA 1
ATOM 1037 C C . LYS A 1 124 ? -16.782 2.375 37.864 1.00 65.25 124 LYS A C 1
ATOM 1039 O O . LYS A 1 124 ? -16.251 2.853 38.865 1.00 65.25 124 LYS A O 1
ATOM 1044 N N . VAL A 1 125 ? -17.779 2.969 37.218 1.00 68.94 125 VAL A N 1
ATOM 1045 C CA . VAL A 1 125 ? -18.440 4.184 37.703 1.00 68.94 125 VAL A CA 1
ATOM 1046 C C . VAL A 1 125 ? -19.651 3.783 38.542 1.00 68.94 125 VAL A C 1
ATOM 1048 O O . VAL A 1 125 ? -20.483 2.983 38.112 1.00 68.94 125 VAL A O 1
ATOM 1051 N N . THR A 1 126 ? -19.745 4.324 39.755 1.00 70.00 126 THR A N 1
ATOM 1052 C CA . THR A 1 126 ? -20.918 4.146 40.619 1.00 70.00 126 THR A CA 1
ATOM 1053 C C . THR A 1 126 ? -21.864 5.319 40.398 1.00 70.00 126 THR A C 1
ATOM 1055 O O . THR A 1 126 ? -21.474 6.460 40.629 1.00 70.00 126 THR A O 1
ATOM 1058 N N . TYR A 1 127 ? -23.100 5.036 39.992 1.00 73.94 127 TYR A N 1
ATOM 1059 C CA . TYR A 1 127 ? -24.185 6.015 39.921 1.00 73.94 127 TYR A CA 1
ATOM 1060 C C . TYR A 1 127 ? -25.158 5.790 41.080 1.00 73.94 127 TYR A C 1
ATOM 1062 O O . TYR A 1 127 ? -25.422 4.651 41.475 1.00 73.94 127 TYR A O 1
ATOM 1070 N N . THR A 1 128 ? -25.717 6.865 41.627 1.00 80.50 128 THR A N 1
ATOM 1071 C CA . THR A 1 128 ? -26.875 6.777 42.521 1.00 80.50 128 THR A CA 1
ATOM 1072 C C . THR A 1 128 ? -28.111 6.314 41.744 1.00 80.50 128 THR A C 1
ATOM 1074 O O . THR A 1 128 ? -28.202 6.471 40.527 1.00 80.50 128 THR A O 1
ATOM 1077 N N . HIS A 1 129 ? -29.107 5.765 42.447 1.00 78.06 129 HIS A N 1
ATOM 1078 C CA . HIS A 1 129 ? -30.358 5.331 41.813 1.00 78.06 129 HIS A CA 1
ATOM 1079 C C . HIS A 1 129 ? -31.068 6.476 41.064 1.00 78.06 129 HIS A C 1
ATOM 1081 O O . HIS A 1 129 ? -31.666 6.243 40.016 1.00 78.06 129 HIS A O 1
ATOM 1087 N N . GLU A 1 130 ? -30.980 7.710 41.567 1.00 85.00 130 GLU A N 1
ATOM 1088 C CA . GLU A 1 130 ? -31.586 8.889 40.938 1.00 85.00 130 GLU A CA 1
ATOM 1089 C C . GLU A 1 130 ? -30.877 9.276 39.630 1.00 85.00 130 GLU A C 1
ATOM 1091 O O . GLU A 1 130 ? -31.531 9.567 38.629 1.00 85.00 130 GLU A O 1
ATOM 1096 N N . GLU A 1 131 ? -29.544 9.204 39.597 1.00 81.19 131 GLU A N 1
ATOM 1097 C CA . GLU A 1 131 ? -28.752 9.455 38.386 1.00 81.19 131 GLU A CA 1
ATOM 1098 C C . GLU A 1 131 ? -29.006 8.401 37.308 1.00 81.19 131 GLU A C 1
ATOM 1100 O O . GLU A 1 131 ? -29.105 8.751 36.130 1.00 81.19 131 GLU A O 1
ATOM 1105 N N . VAL A 1 132 ? -29.185 7.133 37.701 1.00 80.75 132 VAL A N 1
ATOM 1106 C CA . VAL A 1 132 ? -29.545 6.062 36.762 1.00 80.75 132 VAL A CA 1
ATOM 1107 C C . VAL A 1 132 ? -30.881 6.371 36.088 1.00 80.75 132 VAL A C 1
ATOM 1109 O O . VAL A 1 132 ? -30.947 6.419 34.863 1.00 80.75 132 VAL A O 1
ATOM 1112 N N . MET A 1 133 ? -31.919 6.676 36.872 1.00 82.81 133 MET A N 1
ATOM 1113 C CA . MET A 1 133 ? -33.256 6.991 36.349 1.00 82.81 133 MET A CA 1
ATOM 1114 C C . MET A 1 133 ? -33.295 8.262 35.485 1.00 82.81 133 MET A C 1
ATOM 1116 O O . MET A 1 133 ? -34.171 8.410 34.635 1.00 82.81 133 MET A O 1
ATOM 1120 N N . LYS A 1 134 ? -32.367 9.200 35.705 1.00 78.56 134 LYS A N 1
ATOM 1121 C CA . LYS A 1 134 ? -32.296 10.478 34.986 1.00 78.56 134 LYS A CA 1
ATOM 1122 C C . LYS A 1 134 ? -31.506 10.397 33.679 1.00 78.56 134 LYS A C 1
ATOM 1124 O O . LYS A 1 134 ? -31.855 11.078 32.715 1.00 78.56 134 LYS A O 1
ATOM 1129 N N . HIS A 1 135 ? -30.407 9.646 33.661 1.00 71.75 135 HIS A N 1
ATOM 1130 C CA . HIS A 1 135 ? -29.452 9.649 32.548 1.00 71.75 135 HIS A CA 1
ATOM 1131 C C . HIS A 1 135 ? -29.554 8.428 31.647 1.00 71.75 135 HIS A C 1
ATOM 1133 O O . HIS A 1 135 ? -29.229 8.517 30.463 1.00 71.75 135 HIS A O 1
ATOM 1139 N N . PHE A 1 136 ? -30.053 7.316 32.172 1.00 78.75 136 PHE A N 1
ATOM 1140 C CA . PHE A 1 136 ? -30.221 6.093 31.416 1.00 78.75 136 PHE A CA 1
ATOM 1141 C C . PHE A 1 136 ? -31.707 5.950 31.115 1.00 78.75 136 PHE A C 1
ATOM 1143 O O . PHE A 1 136 ? -32.539 5.877 32.016 1.00 78.75 136 PHE A O 1
ATOM 1150 N N . LYS A 1 137 ? -32.052 5.973 29.825 1.00 62.16 137 LYS A N 1
ATOM 1151 C CA . LYS A 1 137 ? -33.417 5.681 29.390 1.00 62.16 137 LYS A CA 1
ATOM 1152 C C . LYS A 1 137 ? -33.655 4.186 29.598 1.00 62.16 137 LYS A C 1
ATOM 1154 O O . LYS A 1 137 ? -33.167 3.386 28.803 1.00 62.16 137 LYS A O 1
ATOM 1159 N N . LEU A 1 138 ? -34.330 3.848 30.691 1.00 55.50 138 LEU A N 1
ATOM 1160 C CA . LEU A 1 138 ? -34.915 2.530 30.937 1.00 55.50 138 LEU A CA 1
ATOM 1161 C C . LEU A 1 138 ? -36.288 2.431 30.269 1.00 55.50 138 LEU A C 1
ATOM 1163 O O . LEU A 1 138 ? -37.013 3.454 30.266 1.00 55.50 138 LEU A O 1
#

Radius of gyration: 22.87 Å; chains: 1; bounding box: 57×33×65 Å

Organism: NCBI:txid1891097